Protein AF-A0A8T3RC72-F1 (afdb_monomer_lite)

Structure (mmCIF, N/CA/C/O backbone):
data_AF-A0A8T3RC72-F1
#
_entry.id   AF-A0A8T3RC72-F1
#
loop_
_atom_site.group_PDB
_atom_site.id
_atom_site.type_symbol
_atom_site.label_atom_id
_atom_site.label_alt_id
_atom_site.label_comp_id
_atom_site.label_asym_id
_atom_site.label_entity_id
_atom_site.label_seq_id
_atom_site.pdbx_PDB_ins_code
_atom_site.Cartn_x
_atom_site.Cartn_y
_atom_site.Cartn_z
_atom_site.occupancy
_atom_site.B_iso_or_equiv
_atom_site.auth_seq_id
_atom_site.auth_comp_id
_atom_site.auth_asym_id
_atom_site.auth_atom_id
_atom_site.pdbx_PDB_model_num
ATOM 1 N N . MET A 1 1 ? -4.170 0.367 -14.381 1.00 93.00 1 MET A N 1
ATOM 2 C CA . MET A 1 1 ? -4.730 -0.678 -13.492 1.00 93.00 1 MET A CA 1
ATOM 3 C C . MET A 1 1 ? -4.565 -0.246 -12.044 1.00 93.00 1 MET A C 1
ATOM 5 O O . MET A 1 1 ? -3.545 0.368 -11.732 1.00 93.00 1 MET A O 1
ATOM 9 N N . ILE A 1 2 ? -5.566 -0.504 -11.198 1.00 97.00 2 ILE A N 1
ATOM 10 C CA . ILE A 1 2 ? -5.574 -0.130 -9.777 1.00 97.00 2 ILE A CA 1
ATOM 11 C C . ILE A 1 2 ? -6.189 -1.280 -8.970 1.00 97.00 2 ILE A C 1
ATOM 13 O O . ILE A 1 2 ? -7.243 -1.778 -9.352 1.00 97.00 2 ILE A O 1
ATOM 17 N N . PHE A 1 3 ? -5.559 -1.644 -7.853 1.00 97.75 3 PHE A N 1
ATOM 18 C CA . PHE A 1 3 ? -6.092 -2.569 -6.851 1.00 97.75 3 PHE A CA 1
ATOM 19 C C . PHE A 1 3 ? -6.212 -1.869 -5.500 1.00 97.75 3 PHE A C 1
ATOM 21 O O . PHE A 1 3 ? -5.329 -1.091 -5.131 1.00 97.75 3 PHE A O 1
ATOM 28 N N . ARG A 1 4 ? -7.277 -2.171 -4.754 1.00 97.56 4 ARG A N 1
ATOM 29 C CA . ARG A 1 4 ? -7.373 -1.794 -3.339 1.00 97.56 4 ARG A CA 1
ATOM 30 C C . ARG A 1 4 ? -6.519 -2.746 -2.516 1.00 97.56 4 ARG A C 1
ATOM 32 O O . ARG A 1 4 ? -6.556 -3.951 -2.742 1.00 97.56 4 ARG A O 1
ATOM 39 N N . VAL A 1 5 ? -5.783 -2.195 -1.563 1.00 97.44 5 VAL A N 1
ATOM 40 C CA . VAL A 1 5 ? -5.030 -2.953 -0.566 1.00 97.44 5 VAL A CA 1
ATOM 41 C C . VAL A 1 5 ? -5.825 -2.897 0.728 1.00 97.44 5 VAL A C 1
ATOM 43 O O . VAL A 1 5 ? -6.088 -1.814 1.259 1.00 97.44 5 VAL A O 1
ATOM 46 N N . ILE A 1 6 ? -6.256 -4.068 1.181 1.00 97.12 6 ILE A N 1
ATOM 47 C CA . ILE A 1 6 ? -7.094 -4.252 2.362 1.00 97.12 6 ILE A CA 1
ATOM 48 C C . ILE A 1 6 ? -6.263 -5.005 3.405 1.00 97.12 6 ILE A C 1
ATOM 50 O O . ILE A 1 6 ? -5.575 -5.960 3.046 1.00 97.12 6 ILE A O 1
ATOM 54 N N . SER A 1 7 ? -6.282 -4.553 4.658 1.00 94.31 7 SER A N 1
ATOM 55 C CA . SER A 1 7 ? -5.653 -5.259 5.778 1.00 94.31 7 SER A CA 1
ATOM 56 C C . SER A 1 7 ? -6.397 -6.555 6.111 1.00 94.31 7 SER A C 1
ATOM 58 O O . SER A 1 7 ? -7.524 -6.783 5.671 1.00 94.31 7 SER A O 1
ATOM 60 N N . ASP A 1 8 ? -5.788 -7.383 6.952 1.00 93.75 8 ASP A N 1
ATOM 61 C CA . ASP A 1 8 ? -6.424 -8.558 7.559 1.00 93.75 8 ASP A CA 1
ATOM 62 C C . ASP A 1 8 ? -7.710 -8.215 8.336 1.00 93.75 8 ASP A C 1
ATOM 64 O O . ASP A 1 8 ? -8.670 -8.981 8.324 1.00 93.75 8 ASP A O 1
ATOM 68 N N . THR A 1 9 ? -7.767 -7.028 8.942 1.00 94.19 9 THR A N 1
ATOM 69 C CA . THR A 1 9 ? -8.945 -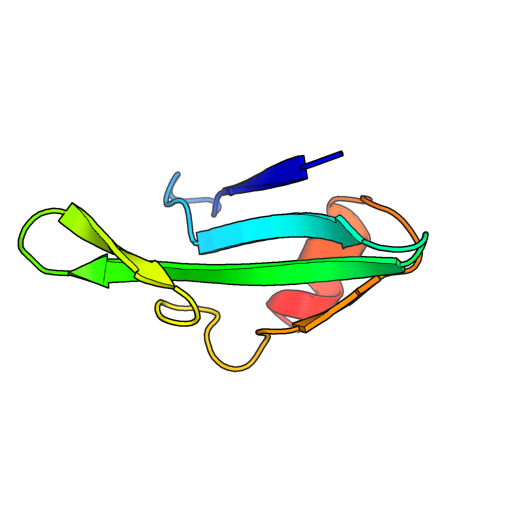6.484 9.632 1.00 94.19 9 THR A CA 1
ATOM 70 C C . THR A 1 9 ? -10.006 -5.897 8.695 1.00 94.19 9 THR A C 1
ATOM 72 O O . THR A 1 9 ? -11.020 -5.378 9.162 1.00 94.19 9 THR A O 1
ATOM 75 N N . GLY A 1 10 ? -9.806 -5.947 7.375 1.00 95.56 10 GLY A N 1
ATOM 76 C CA . GLY A 1 10 ? -10.750 -5.409 6.393 1.00 95.56 10 GLY A CA 1
ATOM 77 C C . GLY A 1 10 ? -10.633 -3.898 6.153 1.00 95.56 10 GLY A C 1
ATOM 78 O O . GLY A 1 10 ? -11.428 -3.334 5.398 1.00 95.56 10 GLY A O 1
ATOM 79 N N . GLN A 1 11 ? -9.643 -3.221 6.744 1.00 95.06 11 GLN A N 1
ATOM 80 C CA . GLN A 1 11 ? -9.417 -1.791 6.541 1.00 95.06 11 GLN A CA 1
ATOM 81 C C . GLN A 1 11 ? -8.758 -1.534 5.183 1.00 95.06 11 GLN A C 1
ATOM 83 O O . GLN A 1 11 ? -7.754 -2.146 4.827 1.00 95.06 11 GLN A O 1
ATOM 88 N N . HIS A 1 12 ? -9.267 -0.565 4.426 1.00 97.44 12 HIS A N 1
ATOM 89 C CA . HIS A 1 12 ? -8.567 -0.071 3.243 1.00 97.44 12 HIS A CA 1
ATOM 90 C C . HIS A 1 12 ? -7.391 0.820 3.657 1.00 97.44 12 HIS A C 1
ATOM 92 O O . HIS A 1 12 ? -7.591 1.880 4.247 1.00 97.44 12 HIS A O 1
ATOM 98 N N . VAL A 1 13 ? -6.174 0.389 3.323 1.00 97.69 13 VAL A N 1
ATOM 99 C CA . VAL A 1 13 ? -4.921 1.050 3.739 1.00 97.69 13 VAL A CA 1
ATOM 100 C C . VAL A 1 13 ? -4.183 1.732 2.585 1.00 97.69 13 VAL A C 1
ATOM 102 O O . VAL A 1 13 ? -3.180 2.420 2.780 1.00 97.69 13 VAL A O 1
ATOM 105 N N . GLY A 1 14 ? -4.653 1.549 1.353 1.00 98.12 14 GLY A N 1
ATOM 106 C CA . GLY A 1 14 ? -4.042 2.151 0.179 1.00 98.12 14 GLY A CA 1
ATOM 107 C C . GLY A 1 14 ? -4.455 1.489 -1.121 1.00 98.12 14 GLY A C 1
ATOM 108 O O . GLY A 1 14 ? -5.195 0.512 -1.159 1.00 98.12 14 GLY A O 1
ATOM 109 N N . ASN A 1 15 ? -3.918 2.017 -2.213 1.00 98.31 15 ASN A N 1
ATOM 110 C CA . ASN A 1 15 ? -4.075 1.443 -3.540 1.00 98.31 15 ASN A CA 1
ATOM 111 C C . ASN A 1 15 ? -2.726 1.029 -4.111 1.00 98.31 15 ASN A C 1
ATOM 113 O O . ASN A 1 15 ? -1.764 1.792 -4.039 1.00 98.31 15 ASN A O 1
ATOM 117 N N . LEU A 1 16 ? -2.690 -0.106 -4.797 1.00 98.31 16 LEU A N 1
ATOM 118 C CA . LEU A 1 16 ? -1.603 -0.437 -5.703 1.00 98.31 16 LEU A CA 1
ATOM 119 C C . LEU A 1 16 ? -1.977 0.038 -7.112 1.00 98.31 16 LEU A C 1
ATOM 121 O O . LEU A 1 16 ? -2.970 -0.410 -7.686 1.00 98.31 16 LEU A O 1
ATOM 125 N N . LYS A 1 17 ? -1.207 0.976 -7.671 1.00 98.06 17 LYS A N 1
ATOM 126 C CA . LYS A 1 17 ? -1.485 1.591 -8.979 1.00 98.06 17 LYS A CA 1
ATOM 127 C C . LYS A 1 17 ? -0.352 1.311 -9.960 1.00 98.06 17 LYS A C 1
ATOM 129 O O . LYS A 1 17 ? 0.807 1.541 -9.627 1.00 98.06 17 LYS A O 1
ATOM 134 N N . LYS A 1 18 ? -0.684 0.894 -11.185 1.00 9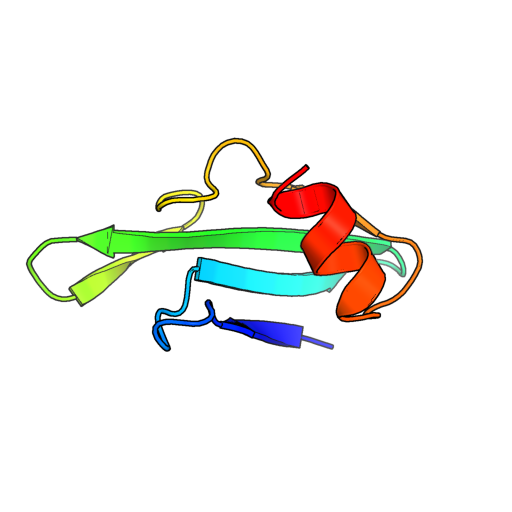7.94 18 LYS A N 1
ATOM 135 C CA . LYS A 1 18 ? 0.273 0.835 -12.303 1.00 97.94 18 LYS A CA 1
ATOM 136 C C . LYS A 1 18 ? 0.338 2.206 -12.980 1.00 97.94 18 LYS A C 1
ATOM 138 O O . LYS A 1 18 ? -0.668 2.649 -13.535 1.00 97.94 18 LYS A O 1
ATOM 143 N N . ILE A 1 19 ? 1.489 2.875 -12.917 1.00 95.44 19 ILE A N 1
ATOM 144 C CA . ILE A 1 19 ? 1.733 4.222 -13.456 1.00 95.44 19 ILE A CA 1
ATOM 145 C C . ILE A 1 19 ? 2.994 4.172 -14.323 1.00 95.44 19 ILE A C 1
ATOM 147 O O . ILE A 1 19 ? 4.076 3.940 -13.791 1.00 95.44 19 ILE A O 1
ATOM 151 N N . ARG A 1 20 ? 2.863 4.424 -15.636 1.00 95.38 20 ARG A N 1
ATOM 152 C CA . ARG A 1 20 ? 3.976 4.342 -16.612 1.00 95.38 20 ARG A CA 1
ATOM 153 C C . ARG A 1 20 ? 4.765 3.030 -16.475 1.00 95.38 20 ARG A C 1
ATOM 155 O O . ARG A 1 20 ? 5.963 3.040 -16.241 1.00 95.38 20 ARG A O 1
ATOM 162 N N . ASP A 1 21 ? 4.035 1.920 -16.502 1.00 94.81 21 ASP A N 1
ATOM 163 C CA . ASP A 1 21 ? 4.530 0.553 -16.289 1.00 94.81 21 ASP A CA 1
ATOM 164 C 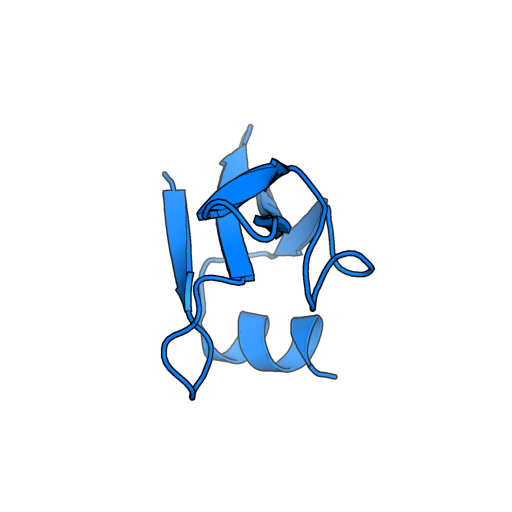C . ASP A 1 21 ? 5.149 0.202 -14.931 1.00 94.81 21 ASP A C 1
ATOM 166 O O . ASP A 1 21 ? 5.399 -0.970 -14.672 1.00 94.81 21 ASP A O 1
ATOM 170 N N . VAL A 1 22 ? 5.239 1.155 -14.005 1.00 96.88 22 VAL A N 1
ATOM 171 C CA . VAL A 1 22 ? 5.723 0.923 -12.641 1.00 96.88 22 VAL A CA 1
ATOM 172 C C . VAL A 1 22 ? 4.552 0.726 -11.680 1.00 96.88 22 VAL A C 1
ATOM 174 O O . VAL A 1 22 ? 3.630 1.548 -11.635 1.00 96.88 22 VAL A O 1
ATOM 177 N N . TRP A 1 23 ? 4.588 -0.329 -10.867 1.00 98.38 23 TRP A N 1
ATOM 178 C CA . TRP A 1 23 ? 3.633 -0.508 -9.775 1.00 98.38 23 TRP A CA 1
ATOM 179 C C . TRP A 1 23 ? 4.054 0.302 -8.557 1.00 98.38 23 TRP A C 1
ATOM 181 O O . TRP A 1 23 ? 5.188 0.200 -8.098 1.00 98.38 23 TRP A O 1
ATOM 191 N N . LYS A 1 24 ? 3.138 1.118 -8.032 1.00 98.44 24 LYS A N 1
ATOM 192 C CA . LYS A 1 24 ? 3.372 1.957 -6.853 1.00 98.44 24 LYS A CA 1
ATOM 193 C C . LYS A 1 24 ? 2.264 1.780 -5.834 1.00 98.44 24 LYS A C 1
ATOM 195 O O . LYS A 1 24 ? 1.084 1.902 -6.176 1.00 98.44 24 LYS A O 1
ATOM 200 N N . PHE A 1 25 ? 2.645 1.569 -4.581 1.00 98.50 25 PHE A N 1
ATOM 201 C CA . PHE A 1 25 ? 1.717 1.668 -3.466 1.00 98.50 25 PHE A CA 1
ATOM 202 C C . PHE A 1 25 ? 1.437 3.136 -3.146 1.00 98.50 25 PHE A C 1
ATOM 204 O O . PHE A 1 25 ? 2.335 3.975 -3.078 1.00 98.50 25 PHE A O 1
ATOM 211 N N . LYS A 1 26 ? 0.163 3.468 -2.974 1.00 98.44 26 LYS A N 1
ATOM 212 C CA . LYS A 1 26 ? -0.319 4.794 -2.604 1.00 98.44 26 LYS A CA 1
ATOM 213 C C . LYS A 1 26 ? -1.149 4.631 -1.341 1.00 98.44 26 LYS A C 1
ATOM 215 O O . LYS A 1 26 ? -2.326 4.289 -1.433 1.00 98.44 26 LYS A O 1
ATOM 220 N N . ALA A 1 27 ? -0.507 4.862 -0.198 1.00 98.50 27 ALA A N 1
ATOM 221 C CA . ALA A 1 27 ? -1.144 4.864 1.115 1.00 98.50 27 ALA A CA 1
ATOM 222 C C . ALA A 1 27 ? -2.405 5.739 1.133 1.00 98.50 27 ALA A C 1
ATOM 224 O O . ALA A 1 27 ? -2.439 6.798 0.489 1.00 98.50 27 ALA A O 1
ATOM 225 N N . ILE A 1 28 ? -3.427 5.264 1.838 1.00 98.25 28 ILE A N 1
ATOM 226 C CA . ILE A 1 28 ? -4.678 5.972 2.092 1.00 98.25 28 ILE A CA 1
ATOM 227 C C . ILE A 1 28 ? -5.033 5.799 3.564 1.00 98.25 28 ILE A C 1
ATOM 229 O O . ILE A 1 28 ? -5.116 4.679 4.063 1.00 98.25 28 ILE A O 1
ATOM 233 N N . GLY A 1 29 ? -5.282 6.927 4.221 1.00 97.50 29 GLY A N 1
ATOM 234 C CA . GLY A 1 29 ? -5.914 6.991 5.528 1.00 97.50 29 GLY A CA 1
ATOM 235 C C . GLY A 1 29 ? -7.333 7.530 5.423 1.00 97.50 29 GLY A C 1
ATOM 236 O O . GLY A 1 29 ? -7.781 7.941 4.350 1.00 97.50 29 GLY A O 1
ATOM 237 N N . TYR A 1 30 ? -8.010 7.560 6.563 1.00 97.25 30 TYR A N 1
ATOM 238 C CA . TYR A 1 30 ? -9.326 8.158 6.719 1.00 97.25 30 TYR A CA 1
ATOM 239 C C . TYR A 1 30 ? -9.329 9.027 7.974 1.00 97.25 30 TYR A C 1
ATOM 241 O O . TYR A 1 30 ? -8.740 8.631 8.982 1.00 97.25 30 TYR A O 1
ATOM 249 N N . ASP A 1 31 ? -9.939 10.208 7.905 1.00 95.75 31 ASP A N 1
ATOM 250 C CA . ASP A 1 31 ? -10.179 11.034 9.091 1.00 95.75 31 ASP A CA 1
ATOM 251 C C . ASP A 1 31 ? -11.392 10.530 9.899 1.00 95.75 31 ASP A C 1
ATOM 253 O O . ASP A 1 31 ? -12.032 9.533 9.552 1.00 95.75 31 ASP A O 1
ATOM 257 N N . SER A 1 32 ? -11.730 11.230 10.986 1.00 96.06 32 SER A N 1
ATOM 258 C CA . SER A 1 32 ? -12.867 10.884 11.851 1.00 96.06 32 SER A CA 1
ATOM 259 C C . SER A 1 32 ? -14.232 10.955 11.156 1.00 96.06 32 SER A C 1
ATOM 261 O O . SER A 1 32 ? -15.189 10.366 11.647 1.00 96.06 32 SER A O 1
ATOM 263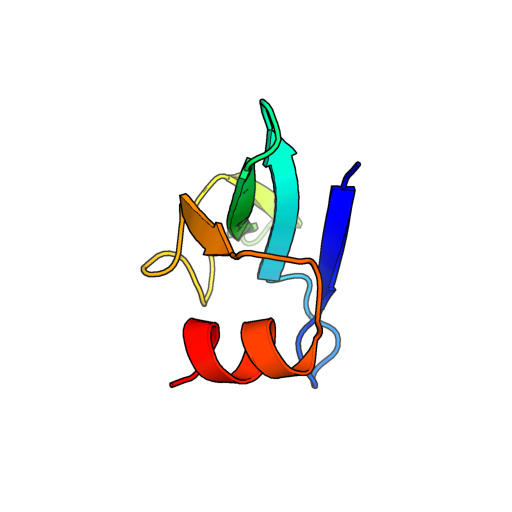 N N . ASN A 1 33 ? -14.333 11.663 10.030 1.00 96.75 33 ASN A N 1
ATOM 264 C CA . ASN A 1 33 ? -15.550 11.779 9.230 1.00 96.75 33 ASN A CA 1
ATOM 265 C C . ASN A 1 33 ? -15.585 10.752 8.084 1.00 96.75 33 ASN A C 1
ATOM 267 O O . ASN A 1 33 ? -16.504 10.771 7.267 1.00 96.75 33 ASN A O 1
ATOM 271 N N . GLY A 1 34 ? -14.583 9.868 7.996 1.00 94.50 34 GLY A N 1
ATOM 272 C CA . GLY A 1 34 ? -14.449 8.905 6.908 1.00 94.50 34 GLY A CA 1
ATOM 273 C C . GLY A 1 34 ? -13.989 9.531 5.591 1.00 94.50 34 GLY A C 1
ATOM 274 O O . GLY A 1 34 ? -14.124 8.902 4.538 1.00 94.50 34 GLY A O 1
ATOM 275 N N . LEU A 1 35 ? -13.439 10.749 5.612 1.00 96.88 35 LEU A N 1
ATOM 276 C CA . LEU A 1 35 ? -12.866 11.369 4.423 1.00 96.88 35 LEU A CA 1
ATOM 277 C C . LEU A 1 35 ? -11.475 10.809 4.157 1.00 96.88 35 LEU A C 1
ATOM 279 O O . LEU A 1 35 ? -10.671 10.602 5.062 1.00 96.88 35 LEU A O 1
ATOM 283 N N . VAL A 1 36 ? -11.192 10.573 2.879 1.00 96.75 36 VAL A N 1
ATOM 284 C CA . VAL A 1 36 ? -9.906 10.046 2.423 1.00 96.75 36 VAL A CA 1
ATOM 285 C C . VAL A 1 36 ? -8.792 11.052 2.711 1.00 96.75 36 VAL A C 1
ATOM 287 O O . VAL A 1 36 ? -8.865 12.200 2.281 1.00 96.75 36 VAL A O 1
ATOM 290 N N . ILE A 1 37 ? -7.715 10.572 3.332 1.00 97.81 37 ILE A N 1
ATOM 291 C CA . ILE A 1 37 ? -6.437 11.274 3.475 1.00 97.81 37 ILE A CA 1
ATOM 292 C C . ILE A 1 37 ? -5.428 10.619 2.516 1.00 97.81 37 ILE A C 1
ATOM 294 O O . ILE A 1 37 ? -4.888 9.545 2.818 1.00 97.81 37 ILE A O 1
ATOM 298 N N . PRO A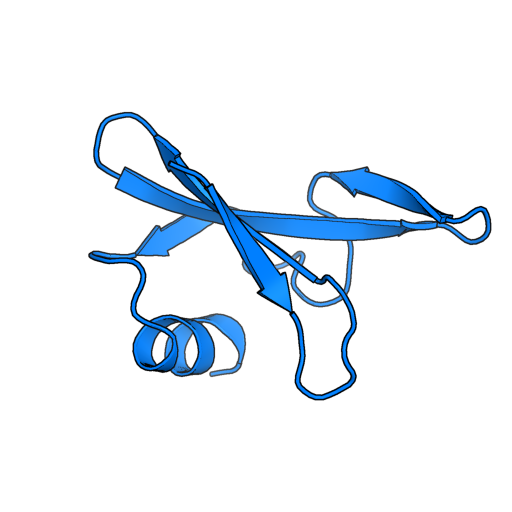 1 38 ? -5.156 11.216 1.340 1.00 97.19 38 PRO A N 1
ATOM 299 C CA . PRO A 1 38 ? -4.168 10.692 0.407 1.00 97.19 38 PRO A CA 1
ATOM 300 C C . PRO A 1 38 ? -2.771 10.721 1.022 1.00 97.19 38 PRO A C 1
ATOM 302 O O . PRO A 1 38 ? -2.329 11.748 1.524 1.00 97.19 38 PRO A O 1
ATOM 305 N N . GLY A 1 39 ? -2.060 9.599 0.957 1.00 97.62 39 GLY A N 1
ATOM 306 C CA . GLY A 1 39 ? -0.735 9.486 1.560 1.00 97.62 39 GLY A CA 1
ATOM 307 C C . GLY A 1 39 ? -0.733 9.340 3.078 1.00 97.62 39 GLY A C 1
ATOM 308 O O . GLY A 1 39 ? 0.344 9.154 3.618 1.00 97.62 39 GLY A O 1
ATOM 309 N N . GLY A 1 40 ? -1.894 9.378 3.738 1.00 96.44 40 GLY A N 1
ATOM 310 C CA . GLY A 1 40 ? -2.025 9.136 5.173 1.00 96.44 40 GLY A CA 1
ATOM 311 C C . GLY A 1 40 ? -2.297 7.668 5.519 1.00 96.44 40 GLY A C 1
ATOM 312 O O . GLY A 1 40 ? -2.280 6.784 4.659 1.00 96.44 40 GLY A O 1
ATOM 313 N N . GLY A 1 41 ? -2.627 7.433 6.792 1.00 96.31 41 GLY A N 1
ATOM 314 C CA . GLY A 1 41 ? -3.041 6.130 7.313 1.00 96.31 41 GLY A CA 1
ATOM 315 C C . GLY A 1 41 ? -1.892 5.259 7.838 1.00 96.31 41 GLY A C 1
ATOM 316 O O . GLY A 1 41 ? -0.746 5.712 7.900 1.00 96.31 41 GLY A O 1
ATOM 317 N N . PRO A 1 42 ? -2.189 3.998 8.207 1.00 95.56 42 PRO A N 1
ATOM 318 C CA . PRO A 1 42 ? -1.238 3.109 8.884 1.00 95.56 42 PRO A CA 1
ATOM 319 C C . PRO A 1 42 ? 0.039 2.805 8.090 1.00 95.56 42 PRO A C 1
ATOM 321 O O . PRO A 1 42 ? 1.056 2.463 8.678 1.00 95.56 42 PRO A O 1
ATOM 324 N N . LEU A 1 43 ? -0.002 2.938 6.759 1.00 97.25 43 LEU A N 1
ATOM 325 C CA . LEU A 1 43 ? 1.125 2.655 5.863 1.00 97.25 43 LEU A CA 1
ATOM 326 C C . LEU A 1 43 ? 1.667 3.914 5.164 1.00 97.25 43 LEU A C 1
ATOM 328 O O . LEU A 1 43 ? 2.210 3.824 4.061 1.00 97.25 43 LEU A O 1
ATOM 332 N N . THR A 1 44 ? 1.519 5.087 5.793 1.00 98.12 44 THR A N 1
ATOM 333 C CA . THR A 1 44 ? 2.042 6.378 5.296 1.00 98.12 44 THR A CA 1
ATOM 334 C C . THR A 1 44 ? 3.517 6.287 4.905 1.00 98.12 44 THR A C 1
ATOM 336 O O . THR A 1 44 ? 3.890 6.690 3.805 1.00 98.12 44 THR A O 1
ATOM 339 N N . ASP A 1 45 ? 4.344 5.659 5.741 1.00 97.62 45 ASP A N 1
ATOM 340 C CA . ASP A 1 45 ? 5.796 5.574 5.523 1.00 97.62 45 ASP A CA 1
ATOM 341 C C . ASP A 1 45 ? 6.189 4.681 4.339 1.00 97.62 45 ASP A C 1
ATOM 343 O O . ASP A 1 45 ? 7.318 4.718 3.855 1.00 97.62 45 ASP A O 1
ATOM 347 N N . ARG A 1 46 ? 5.245 3.882 3.832 1.00 97.94 46 ARG A N 1
ATOM 348 C CA . ARG A 1 46 ? 5.424 3.040 2.644 1.00 97.94 46 ARG A CA 1
ATOM 349 C C . ARG A 1 46 ? 4.841 3.697 1.388 1.00 97.94 46 ARG A C 1
ATOM 351 O O . ARG A 1 46 ? 4.766 3.085 0.322 1.00 97.94 46 ARG A O 1
ATOM 358 N N . HIS A 1 47 ? 4.402 4.954 1.467 1.00 98.12 47 HIS A N 1
ATOM 359 C CA . HIS A 1 47 ? 3.858 5.661 0.316 1.00 98.12 47 HIS A CA 1
ATOM 360 C C . HIS A 1 47 ? 4.891 5.760 -0.820 1.00 98.12 47 HIS A C 1
ATOM 362 O O . HIS A 1 47 ? 6.047 6.107 -0.613 1.00 98.12 47 HIS A O 1
ATOM 368 N N . ASN A 1 48 ? 4.453 5.490 -2.051 1.00 97.81 48 ASN A N 1
ATOM 369 C CA . ASN A 1 48 ? 5.279 5.369 -3.257 1.00 97.81 48 ASN A CA 1
ATOM 370 C C . ASN A 1 48 ? 6.243 4.172 -3.311 1.00 97.81 48 ASN A C 1
ATOM 372 O O . ASN A 1 48 ? 7.010 4.112 -4.275 1.00 97.81 48 ASN A O 1
ATOM 376 N N . THR A 1 49 ? 6.187 3.199 -2.389 1.00 98.19 49 THR A N 1
ATOM 377 C CA . THR A 1 49 ? 6.960 1.954 -2.545 1.00 98.19 49 THR A CA 1
ATOM 378 C C . THR A 1 49 ? 6.666 1.317 -3.905 1.00 98.19 49 THR A C 1
ATOM 380 O O . THR A 1 49 ? 5.506 1.191 -4.313 1.00 98.19 49 THR A O 1
ATOM 383 N N . VAL A 1 50 ? 7.737 0.964 -4.616 1.00 97.81 50 VAL A N 1
ATOM 384 C CA . VAL A 1 50 ? 7.690 0.362 -5.950 1.00 97.81 50 VAL A CA 1
ATOM 385 C C . VAL A 1 50 ? 7.687 -1.159 -5.848 1.00 97.81 50 VAL A C 1
ATOM 387 O O . VAL A 1 50 ? 8.342 -1.732 -4.972 1.00 97.81 50 VAL A O 1
ATOM 390 N N . PHE A 1 51 ? 6.952 -1.775 -6.769 1.00 97.38 51 PHE A N 1
ATOM 391 C CA . PHE A 1 51 ? 6.795 -3.214 -6.917 1.00 97.38 51 PHE A CA 1
ATOM 392 C C . PHE A 1 51 ? 7.037 -3.624 -8.372 1.00 97.38 51 PHE A C 1
ATOM 394 O O . PHE A 1 51 ? 6.767 -2.850 -9.294 1.00 97.38 51 PHE A O 1
ATOM 401 N N . ASP A 1 52 ? 7.491 -4.858 -8.574 1.00 94.69 52 ASP A N 1
ATOM 402 C CA . ASP A 1 52 ? 7.689 -5.417 -9.916 1.00 94.69 52 ASP A CA 1
ATOM 403 C C . ASP A 1 52 ? 6.366 -5.915 -10.516 1.00 94.69 52 ASP A C 1
ATOM 405 O O . ASP A 1 52 ? 6.125 -5.828 -11.720 1.00 94.69 52 ASP A O 1
ATOM 409 N N . ASN A 1 53 ? 5.461 -6.399 -9.665 1.00 95.06 53 ASN A N 1
ATOM 410 C CA . ASN A 1 53 ? 4.162 -6.943 -10.043 1.00 95.06 53 ASN A CA 1
ATOM 411 C C . ASN A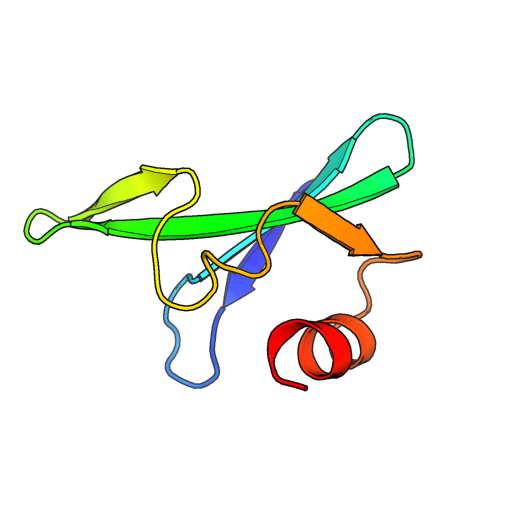 1 53 ? 3.146 -6.770 -8.885 1.00 95.06 53 ASN A C 1
ATOM 413 O O . ASN A 1 53 ? 3.532 -6.377 -7.781 1.00 95.06 53 ASN A O 1
ATOM 417 N N . PRO A 1 54 ? 1.844 -7.016 -9.114 1.00 96.19 54 PRO A N 1
ATOM 418 C CA . PRO A 1 54 ? 0.816 -6.889 -8.086 1.00 96.19 54 PRO A CA 1
ATOM 419 C C . PRO A 1 54 ? 0.602 -8.183 -7.276 1.00 96.19 54 PRO A C 1
ATOM 421 O O . PRO A 1 54 ? -0.542 -8.558 -7.031 1.00 96.19 54 PRO A O 1
ATOM 424 N N . ASP A 1 55 ? 1.674 -8.878 -6.882 1.00 96.06 55 ASP A N 1
ATOM 425 C CA . ASP A 1 55 ? 1.600 -10.091 -6.052 1.00 96.06 55 ASP A CA 1
ATOM 426 C C . ASP A 1 55 ? 1.309 -9.747 -4.574 1.00 96.06 55 ASP A C 1
ATOM 428 O O . ASP A 1 55 ? 2.107 -9.045 -3.939 1.00 96.06 55 ASP A O 1
ATOM 432 N N . PRO A 1 56 ? 0.203 -10.250 -3.988 1.00 94.00 56 PRO A N 1
ATOM 433 C CA . PRO A 1 56 ? -0.117 -10.054 -2.575 1.00 94.00 56 PRO A CA 1
ATOM 434 C C . PRO A 1 56 ? 1.006 -10.452 -1.606 1.00 94.00 56 PRO A C 1
ATOM 436 O O . PRO A 1 56 ? 1.208 -9.768 -0.605 1.00 94.00 56 PRO A O 1
ATOM 439 N N . SER A 1 57 ? 1.768 -11.510 -1.898 1.00 95.19 57 SER A N 1
ATOM 440 C CA . SER A 1 57 ? 2.860 -11.981 -1.033 1.00 95.19 57 SER A CA 1
ATOM 441 C C . SER A 1 57 ? 4.008 -10.970 -0.988 1.00 95.19 57 SER A C 1
ATOM 443 O O . SER A 1 57 ? 4.534 -10.659 0.084 1.00 95.19 57 SER A O 1
ATOM 445 N N . LEU A 1 58 ? 4.347 -10.392 -2.147 1.00 95.38 58 LEU A N 1
ATOM 446 C CA . LEU A 1 58 ? 5.339 -9.323 -2.263 1.00 95.38 58 LEU A CA 1
ATOM 447 C C . LEU A 1 58 ? 4.870 -8.052 -1.542 1.00 95.38 58 LEU A C 1
ATOM 449 O O . LEU A 1 58 ? 5.664 -7.401 -0.860 1.00 95.38 58 LEU A O 1
ATOM 453 N N . LEU A 1 59 ? 3.584 -7.709 -1.669 1.00 95.75 59 LEU A N 1
ATOM 454 C CA . LEU A 1 59 ? 2.983 -6.577 -0.963 1.00 95.75 59 LEU A CA 1
ATOM 455 C C . LEU A 1 59 ? 3.108 -6.744 0.550 1.00 95.75 59 LEU A C 1
ATOM 457 O O . LEU A 1 59 ? 3.641 -5.853 1.206 1.00 95.75 59 LEU A O 1
ATOM 461 N N . THR A 1 60 ? 2.684 -7.884 1.090 1.00 95.25 60 THR A N 1
ATOM 462 C CA . THR A 1 60 ? 2.775 -8.180 2.525 1.00 95.25 60 THR A CA 1
ATOM 463 C C . THR A 1 60 ? 4.215 -8.074 3.018 1.00 95.25 60 THR A C 1
ATOM 465 O O . THR A 1 60 ? 4.482 -7.333 3.962 1.00 95.25 60 THR A O 1
ATOM 468 N N . SER A 1 61 ? 5.160 -8.729 2.336 1.00 95.31 61 SER A N 1
ATOM 469 C CA . SER A 1 61 ? 6.576 -8.707 2.721 1.00 95.31 61 SER A CA 1
ATOM 470 C C . SER A 1 61 ? 7.173 -7.295 2.732 1.00 95.31 61 SER A C 1
ATOM 472 O O . SER A 1 61 ? 7.932 -6.957 3.632 1.00 95.31 61 SER A O 1
ATOM 474 N N . ARG A 1 62 ? 6.837 -6.445 1.755 1.00 95.19 62 ARG A N 1
ATOM 475 C CA . ARG A 1 62 ? 7.443 -5.107 1.606 1.00 95.19 62 ARG A CA 1
ATOM 476 C C . ARG A 1 62 ? 6.753 -4.020 2.426 1.00 95.19 62 ARG A C 1
ATOM 478 O O . ARG A 1 62 ? 7.388 -3.018 2.762 1.00 95.19 62 ARG A O 1
ATOM 485 N N . LEU A 1 63 ? 5.453 -4.166 2.675 1.00 95.00 63 LEU A N 1
ATOM 486 C CA . LEU A 1 63 ? 4.659 -3.177 3.404 1.00 95.00 63 LEU A CA 1
ATOM 487 C C . LEU A 1 63 ? 4.660 -3.426 4.913 1.00 95.00 63 LEU A C 1
ATOM 489 O O . LEU A 1 63 ? 4.572 -2.454 5.657 1.00 95.00 63 LEU A O 1
ATOM 493 N N . LEU A 1 64 ? 4.763 -4.687 5.346 1.00 92.81 64 LEU A N 1
ATOM 494 C CA . LEU A 1 64 ? 4.727 -5.070 6.763 1.00 92.81 64 LEU A CA 1
ATOM 495 C C . LEU A 1 64 ? 6.074 -5.578 7.301 1.00 92.81 64 LEU A C 1
ATOM 497 O O . LEU A 1 64 ? 6.194 -5.780 8.507 1.00 92.81 64 LEU A O 1
ATOM 501 N N . GLY A 1 65 ? 7.060 -5.794 6.424 1.00 83.00 65 GLY A N 1
ATOM 502 C CA . GLY A 1 65 ? 8.439 -6.121 6.796 1.00 83.00 65 GLY A CA 1
ATOM 503 C C . GLY A 1 65 ? 9.329 -4.917 7.080 1.00 83.00 65 GLY A C 1
ATOM 504 O O . GLY A 1 65 ? 8.946 -3.749 6.789 1.00 83.00 65 GLY A O 1
#

Sequence (65 aa):
MIFRVISDTGQHVGNLKKIRDVWKFKAIGYDSNGLVIPGGGPLTDRHNTVFDNPDPSLLTSRLLG

Foldseek 3Di:
DKDFDADPVRDGQFIFDQDPNKTFTWGWDADPVRDIDTCDDPQSVRGGPIDNDPDPVVCCVSRVD

pLDDT: mean 96.36, std 2.23, range [83.0, 98.5]

Radius of gyration: 11.31 Å; chains: 1; bounding box: 24×24×28 Å

Secondary structure (DSSP, 8-state):
-EEEEE-TTS-EEEEEEEETTEEEEEEEEE-TT--EEET-STTGGGTT-EESS--HHHHHHHHH-